Protein AF-A0AAU5ZWH0-F1 (afdb_monomer_lite)

Radius of gyration: 16.55 Å; chains: 1; bounding box: 36×22×44 Å

Structure (mmCIF, N/CA/C/O backbone):
data_AF-A0AAU5ZWH0-F1
#
_entry.id   AF-A0AAU5ZWH0-F1
#
loop_
_atom_site.group_PDB
_atom_site.id
_atom_site.type_symbol
_atom_site.label_atom_id
_atom_site.label_alt_id
_atom_site.label_comp_id
_atom_site.label_asym_id
_atom_site.label_entity_id
_atom_site.label_seq_id
_atom_site.pdbx_PDB_ins_code
_atom_site.Cartn_x
_atom_site.Cartn_y
_atom_site.Cartn_z
_atom_site.occupancy
_atom_site.B_iso_or_equiv
_atom_site.auth_seq_id
_atom_site.auth_comp_id
_atom_site.auth_asym_id
_atom_site.auth_atom_id
_atom_site.pdbx_PDB_model_num
ATOM 1 N N . MET A 1 1 ? 1.551 5.712 -6.817 1.00 91.25 1 MET A N 1
ATOM 2 C CA . MET A 1 1 ? 0.297 5.097 -6.330 1.00 91.25 1 MET A CA 1
ATOM 3 C C . MET A 1 1 ? -0.039 5.693 -4.978 1.00 91.25 1 MET A C 1
ATOM 5 O O . MET A 1 1 ? 0.886 5.979 -4.224 1.00 91.25 1 MET A O 1
ATOM 9 N N . THR A 1 2 ? -1.324 5.889 -4.689 1.00 92.62 2 THR A N 1
ATOM 10 C CA . THR A 1 2 ? -1.800 6.409 -3.400 1.00 92.62 2 THR A CA 1
ATOM 11 C C . THR A 1 2 ? -2.481 5.287 -2.637 1.00 92.62 2 THR A C 1
ATOM 13 O O . THR A 1 2 ? -3.364 4.631 -3.184 1.00 92.62 2 THR A O 1
ATOM 16 N N . PHE A 1 3 ? -2.087 5.086 -1.385 1.00 90.19 3 PHE A N 1
ATOM 17 C CA . PHE A 1 3 ? -2.676 4.095 -0.491 1.00 90.19 3 PHE A CA 1
ATOM 18 C C . PHE A 1 3 ? -3.322 4.795 0.698 1.00 90.19 3 PHE A C 1
ATOM 20 O O . PHE A 1 3 ? -2.763 5.747 1.241 1.00 90.19 3 PHE A O 1
ATOM 27 N N . ALA A 1 4 ? -4.491 4.312 1.108 1.00 93.25 4 ALA A N 1
ATOM 28 C CA . ALA A 1 4 ? -5.136 4.704 2.354 1.00 93.25 4 ALA A CA 1
ATOM 29 C C . ALA A 1 4 ? -4.887 3.632 3.420 1.00 93.25 4 ALA A C 1
ATOM 31 O O . ALA A 1 4 ? -4.774 2.449 3.100 1.00 93.25 4 ALA A O 1
ATOM 32 N N . PHE A 1 5 ? -4.812 4.042 4.681 1.00 92.75 5 PHE A N 1
ATOM 33 C CA . PHE A 1 5 ? -4.669 3.125 5.804 1.00 92.75 5 PHE A CA 1
ATOM 34 C C . PHE A 1 5 ? -5.506 3.572 6.998 1.00 92.75 5 PHE A C 1
ATOM 36 O O . PHE A 1 5 ? -5.817 4.755 7.179 1.00 92.75 5 PHE A O 1
ATOM 43 N N . GLU A 1 6 ? -5.813 2.604 7.850 1.00 96.38 6 GLU A N 1
ATOM 44 C CA . GLU A 1 6 ? -6.398 2.815 9.163 1.00 96.38 6 GLU A CA 1
ATOM 45 C C . GLU A 1 6 ? -5.601 2.027 10.198 1.00 96.38 6 GLU A C 1
ATOM 47 O O . GLU A 1 6 ? -5.167 0.906 9.940 1.00 96.38 6 GLU A O 1
ATOM 52 N N . VAL A 1 7 ? -5.428 2.612 11.378 1.00 95.44 7 VAL A N 1
ATOM 53 C CA . VAL A 1 7 ? -4.846 1.936 12.538 1.00 95.44 7 VAL A CA 1
ATOM 54 C C . VAL A 1 7 ? -5.964 1.721 13.539 1.00 95.44 7 VAL A C 1
ATOM 56 O O . VAL A 1 7 ? -6.633 2.676 13.946 1.00 95.44 7 VAL A O 1
ATOM 59 N N . TRP A 1 8 ? -6.167 0.472 13.936 1.00 93.94 8 TRP A N 1
ATOM 60 C CA . TRP A 1 8 ? -7.212 0.080 14.870 1.00 93.94 8 TRP A CA 1
ATOM 61 C C . TRP A 1 8 ? -6.600 -0.347 16.197 1.00 93.94 8 TRP A C 1
ATOM 63 O O . TRP A 1 8 ? -5.609 -1.070 16.238 1.00 93.94 8 TRP A O 1
ATOM 73 N N . ARG A 1 9 ? -7.197 0.127 17.291 1.00 91.69 9 ARG A N 1
ATOM 74 C CA . ARG A 1 9 ? -7.002 -0.464 18.611 1.00 91.69 9 ARG A CA 1
ATOM 75 C C . ARG A 1 9 ? -8.004 -1.603 18.746 1.00 91.69 9 ARG A C 1
ATOM 77 O O . ARG A 1 9 ? -9.201 -1.359 18.584 1.00 91.69 9 ARG A O 1
ATOM 84 N N . GLU A 1 10 ? -7.522 -2.788 19.097 1.00 92.69 10 GLU A N 1
ATOM 85 C CA . GLU A 1 10 ? -8.381 -3.930 19.406 1.00 92.69 10 GLU A CA 1
ATOM 86 C C . GLU A 1 10 ? -9.163 -3.749 20.712 1.00 92.69 10 GLU A C 1
ATOM 88 O O . GLU A 1 10 ? -8.862 -2.883 21.540 1.00 92.69 10 GLU A O 1
ATOM 93 N N . ALA A 1 11 ? -10.205 -4.559 20.884 1.00 91.00 11 ALA A N 1
ATOM 94 C CA . ALA A 1 11 ? -10.944 -4.587 22.136 1.00 91.00 11 ALA A CA 1
ATOM 95 C C . ALA A 1 11 ? -10.052 -5.138 23.266 1.00 91.00 11 ALA A C 1
ATOM 97 O O . ALA A 1 11 ? -9.468 -6.209 23.129 1.00 91.00 11 ALA A O 1
ATOM 98 N N . SER A 1 12 ? -9.948 -4.406 24.378 1.00 87.38 12 SER A N 1
ATOM 99 C CA . SER A 1 12 ? -9.226 -4.829 25.590 1.00 87.38 12 SER A CA 1
ATOM 100 C C . SER A 1 12 ? -9.819 -4.144 26.815 1.00 87.38 12 SER A C 1
ATOM 102 O O . SER A 1 12 ? -10.253 -2.991 26.728 1.00 87.38 12 SER A O 1
ATOM 104 N N . ASP A 1 13 ? -9.836 -4.845 27.951 1.00 84.69 13 ASP A N 1
ATOM 105 C CA . ASP A 1 13 ? -10.247 -4.322 29.265 1.00 84.69 13 ASP A CA 1
ATOM 106 C C . ASP A 1 13 ? -11.616 -3.617 29.246 1.00 84.69 13 ASP A C 1
ATOM 108 O O . ASP A 1 13 ? -11.776 -2.486 29.708 1.00 84.69 13 ASP A O 1
ATOM 112 N N . GLY A 1 14 ? -12.609 -4.266 28.626 1.00 87.25 14 GLY A N 1
ATOM 113 C CA . GLY A 1 14 ? -13.981 -3.754 28.515 1.00 87.25 14 GLY A CA 1
ATOM 114 C C . GLY A 1 14 ? -14.155 -2.566 27.562 1.00 87.25 14 GLY A C 1
ATOM 115 O O . GLY A 1 14 ? -15.254 -2.024 27.451 1.00 87.25 14 GLY A O 1
ATOM 116 N N . ARG A 1 15 ? -13.100 -2.145 26.852 1.00 85.31 15 ARG A N 1
ATOM 117 C CA . ARG A 1 15 ? -13.172 -1.064 25.862 1.00 85.31 15 ARG A CA 1
ATOM 118 C C . ARG A 1 15 ? -13.400 -1.639 24.464 1.00 85.31 15 ARG A C 1
ATOM 120 O O . ARG A 1 15 ? -12.695 -2.573 24.079 1.00 85.31 15 ARG A O 1
ATOM 127 N N . PRO A 1 16 ? -14.335 -1.074 23.679 1.00 90.06 16 PRO A N 1
ATOM 128 C CA . PRO A 1 16 ? -14.609 -1.561 22.335 1.00 90.06 16 PRO A CA 1
ATOM 129 C C . PRO A 1 16 ? -13.454 -1.248 21.379 1.00 90.06 16 PRO A C 1
ATOM 131 O O . PRO A 1 16 ? -12.722 -0.266 21.556 1.00 90.06 16 PRO A O 1
ATOM 134 N N . ARG A 1 17 ? -13.342 -2.058 20.320 1.00 93.00 17 ARG A N 1
ATOM 135 C CA . ARG A 1 17 ? -12.454 -1.792 19.184 1.00 93.00 17 ARG A CA 1
ATOM 136 C C . ARG A 1 17 ? -12.741 -0.400 18.622 1.00 93.00 17 ARG A C 1
ATOM 138 O O . ARG A 1 17 ? -13.891 -0.046 18.361 1.00 93.00 17 ARG A O 1
ATOM 145 N N . ARG A 1 18 ? -11.693 0.398 18.416 1.00 93.56 18 ARG A N 1
ATOM 146 C CA . ARG A 1 18 ? -11.821 1.781 17.934 1.00 93.56 18 ARG A CA 1
ATOM 147 C C . ARG A 1 18 ? -10.691 2.129 16.976 1.00 93.56 18 ARG A C 1
ATOM 149 O O . ARG A 1 18 ? -9.533 1.805 17.226 1.00 93.56 18 ARG A O 1
ATOM 156 N N . ARG A 1 19 ? -11.017 2.861 15.909 1.00 95.50 19 ARG A N 1
ATOM 157 C CA . ARG A 1 19 ? -10.020 3.437 15.002 1.00 95.50 19 ARG A CA 1
ATOM 158 C C . ARG A 1 19 ? -9.189 4.482 15.747 1.00 95.50 19 ARG A C 1
ATOM 160 O O . ARG A 1 19 ? -9.729 5.482 16.221 1.00 95.50 19 ARG A O 1
ATOM 167 N N . ALA A 1 20 ? -7.891 4.226 15.858 1.00 94.69 20 ALA A N 1
ATOM 168 C CA . ALA A 1 20 ? -6.921 5.096 16.510 1.00 94.69 20 ALA A CA 1
ATOM 169 C C . ALA A 1 20 ? -6.393 6.171 15.551 1.00 94.69 20 ALA A C 1
ATOM 171 O O . ALA A 1 20 ? -6.198 7.311 15.962 1.00 94.69 20 ALA A O 1
ATOM 172 N N . ALA A 1 21 ? -6.207 5.824 14.275 1.00 95.50 21 ALA A N 1
ATOM 173 C CA . ALA A 1 21 ? -5.762 6.755 13.243 1.00 95.50 21 ALA A CA 1
ATOM 174 C C . ALA A 1 21 ? -6.267 6.350 11.852 1.00 95.50 21 ALA A C 1
ATOM 176 O O . ALA A 1 21 ? -6.643 5.201 11.612 1.00 95.50 21 ALA A O 1
ATOM 177 N N . ARG A 1 22 ? -6.253 7.309 10.928 1.00 96.00 22 ARG A N 1
ATOM 178 C CA . ARG A 1 22 ? -6.496 7.130 9.493 1.00 96.00 22 ARG A CA 1
ATOM 179 C C . ARG A 1 22 ? -5.551 8.053 8.737 1.00 96.00 22 ARG A C 1
ATOM 181 O O . ARG A 1 22 ? -5.330 9.178 9.179 1.00 96.00 22 ARG A O 1
ATOM 188 N N . GLY A 1 23 ? -5.069 7.614 7.583 1.00 95.88 23 GLY A N 1
ATOM 189 C CA . GLY A 1 23 ? -4.263 8.458 6.714 1.00 95.88 23 GLY A CA 1
ATOM 190 C C . GLY A 1 23 ? -4.146 7.916 5.300 1.00 95.88 23 GLY A C 1
ATOM 191 O O . GLY A 1 23 ? -4.763 6.913 4.936 1.00 95.88 23 GLY A O 1
ATOM 192 N N . SER A 1 24 ? -3.341 8.606 4.503 1.00 97.06 24 SER A N 1
ATOM 193 C CA . SER A 1 24 ? -2.947 8.169 3.172 1.00 97.06 24 SER A CA 1
ATOM 194 C C . SER A 1 24 ? -1.497 8.528 2.909 1.00 97.06 24 SER A C 1
ATOM 196 O O . SER A 1 24 ? -1.006 9.528 3.430 1.00 97.06 24 SER A O 1
ATOM 198 N N . TYR A 1 25 ? -0.834 7.747 2.068 1.00 95.75 25 TYR A N 1
ATOM 199 C CA . TYR A 1 25 ? 0.519 8.030 1.612 1.00 95.75 25 TYR A CA 1
ATOM 200 C C . TYR A 1 25 ? 0.643 7.776 0.113 1.00 95.75 25 TYR A C 1
ATOM 202 O O . TYR A 1 25 ? -0.101 6.985 -0.475 1.00 95.75 25 TYR A O 1
ATOM 210 N N . VAL A 1 26 ? 1.594 8.469 -0.506 1.00 95.31 26 VAL A N 1
ATOM 211 C CA . VAL A 1 26 ? 1.954 8.286 -1.912 1.00 95.31 26 VAL A CA 1
ATOM 212 C C . VAL A 1 26 ? 3.287 7.561 -1.971 1.00 95.31 26 VAL A C 1
ATOM 214 O O . VAL A 1 26 ? 4.221 7.913 -1.258 1.00 95.31 26 VAL A O 1
ATOM 217 N N . THR A 1 27 ? 3.377 6.556 -2.836 1.00 93.75 27 THR A N 1
ATOM 218 C CA . THR A 1 27 ? 4.623 5.839 -3.116 1.00 93.75 27 THR A CA 1
ATOM 219 C C . THR A 1 27 ? 4.899 5.766 -4.615 1.00 93.75 27 THR A C 1
ATOM 221 O O . THR A 1 27 ? 3.981 5.702 -5.450 1.00 93.75 27 THR A O 1
ATOM 224 N N . VAL A 1 28 ? 6.185 5.780 -4.951 1.00 93.62 28 VAL A N 1
ATOM 225 C CA . VAL A 1 28 ? 6.721 5.632 -6.304 1.00 93.62 28 VAL A CA 1
ATOM 226 C C . VAL A 1 28 ? 7.476 4.313 -6.403 1.00 93.62 28 VAL A C 1
ATOM 228 O O . VAL A 1 28 ? 8.072 3.854 -5.433 1.00 93.62 28 VAL A O 1
ATOM 231 N N . HIS A 1 29 ? 7.438 3.694 -7.579 1.00 93.88 29 HIS A N 1
ATOM 232 C CA . HIS A 1 29 ? 8.218 2.495 -7.843 1.00 93.88 29 HIS A CA 1
ATOM 233 C C . HIS A 1 29 ? 9.606 2.904 -8.331 1.00 93.88 29 HIS A C 1
ATOM 235 O O . HIS A 1 29 ? 9.729 3.633 -9.316 1.00 93.88 29 HIS A O 1
ATOM 241 N N . VAL A 1 30 ? 10.630 2.436 -7.625 1.00 94.81 30 VAL A N 1
ATOM 242 C CA . VAL A 1 30 ? 12.042 2.630 -7.961 1.00 94.81 30 VAL A CA 1
ATOM 243 C C . VA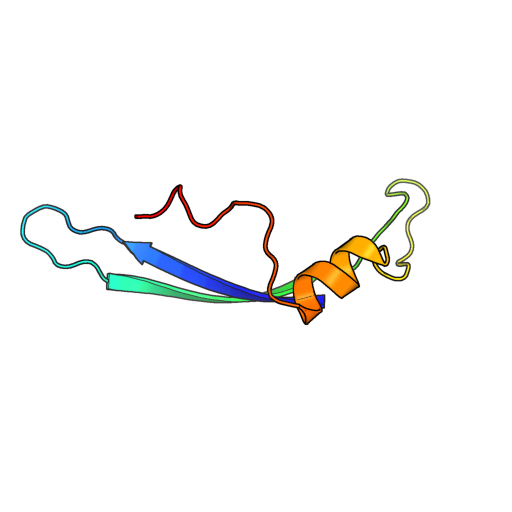L A 1 30 ? 12.623 1.231 -8.180 1.00 94.81 30 VAL A C 1
ATOM 245 O O . VAL A 1 30 ? 12.788 0.506 -7.197 1.00 94.81 30 VAL A O 1
ATOM 248 N N . PRO A 1 31 ? 12.836 0.806 -9.440 1.00 91.38 31 PRO A N 1
ATOM 249 C CA . PRO A 1 31 ? 13.264 -0.561 -9.750 1.00 91.38 31 PRO A CA 1
ATOM 250 C C . PRO A 1 31 ? 14.703 -0.836 -9.304 1.00 91.38 31 PRO A C 1
ATOM 252 O O . PRO A 1 31 ? 15.014 -1.953 -8.904 1.00 91.38 31 PRO A O 1
ATOM 255 N N . ASP A 1 32 ? 15.553 0.188 -9.347 1.00 92.25 32 ASP A N 1
ATOM 256 C CA . ASP A 1 32 ? 16.929 0.155 -8.874 1.00 92.25 32 ASP A CA 1
ATOM 257 C C . ASP A 1 32 ? 17.144 1.339 -7.928 1.00 92.25 32 ASP A C 1
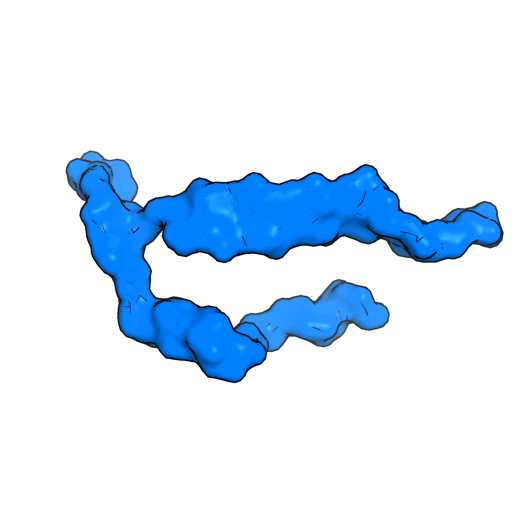ATOM 259 O O . ASP A 1 32 ? 17.029 2.502 -8.318 1.00 92.25 32 ASP A O 1
ATOM 263 N N . LYS A 1 33 ? 17.407 1.033 -6.657 1.00 86.06 33 LYS A N 1
ATOM 264 C CA . LYS A 1 33 ? 17.602 2.049 -5.618 1.00 86.06 33 LYS A CA 1
ATOM 265 C C . LYS A 1 33 ? 18.933 2.780 -5.757 1.00 86.06 33 LYS A C 1
ATOM 267 O O . LYS A 1 33 ? 19.001 3.936 -5.351 1.00 86.06 33 LYS A O 1
ATOM 272 N N . GLU A 1 34 ? 19.942 2.123 -6.320 1.00 89.06 34 GLU A N 1
ATOM 273 C CA . GLU A 1 34 ? 21.293 2.666 -6.457 1.00 89.06 34 GLU A CA 1
ATOM 274 C C . GLU A 1 34 ? 21.382 3.588 -7.678 1.00 89.06 34 GLU A C 1
ATOM 276 O O . GLU A 1 34 ? 21.946 4.677 -7.594 1.00 89.06 34 GLU A O 1
ATOM 281 N N . ALA A 1 35 ? 20.758 3.203 -8.799 1.00 85.38 35 ALA A N 1
ATOM 282 C CA . ALA A 1 35 ? 20.646 4.069 -9.978 1.00 85.38 35 ALA A CA 1
ATOM 283 C C . ALA A 1 35 ? 19.639 5.219 -9.782 1.00 85.38 35 ALA A C 1
ATOM 285 O O . ALA A 1 35 ? 19.741 6.266 -10.428 1.00 85.38 35 ALA A O 1
ATOM 286 N N . GLY A 1 36 ? 18.667 5.032 -8.886 1.00 85.94 36 GLY A N 1
ATOM 287 C CA . GLY A 1 36 ? 17.598 5.987 -8.636 1.00 85.94 36 GLY A CA 1
ATOM 288 C C . GLY A 1 36 ? 16.618 6.113 -9.808 1.00 85.94 36 GLY A C 1
ATOM 289 O O . GLY A 1 36 ? 16.634 5.360 -10.778 1.00 85.94 36 GLY A O 1
ATOM 290 N N . GLY A 1 37 ? 15.721 7.093 -9.699 1.00 89.50 37 GLY A N 1
ATOM 291 C CA . GLY A 1 37 ? 14.686 7.345 -10.701 1.00 89.50 37 GLY A CA 1
ATOM 292 C C . GLY A 1 37 ? 13.437 6.475 -10.530 1.00 89.50 37 GLY A C 1
ATOM 293 O O . GLY A 1 37 ? 13.478 5.306 -10.150 1.00 89.50 37 GLY A O 1
ATOM 294 N N . SER A 1 38 ? 12.277 7.076 -10.790 1.00 93.25 38 SER A N 1
ATOM 295 C CA . SER A 1 38 ? 10.994 6.377 -10.717 1.00 93.25 38 SER A CA 1
ATOM 296 C C . SER A 1 38 ? 10.622 5.759 -12.061 1.00 93.25 38 SER A C 1
ATOM 298 O O . SER A 1 38 ? 10.785 6.399 -13.099 1.00 93.25 38 SER A O 1
ATOM 300 N N . ALA A 1 39 ? 10.010 4.582 -12.032 1.00 94.62 39 ALA A N 1
ATOM 301 C CA . ALA A 1 39 ? 9.452 3.920 -13.206 1.00 94.62 39 ALA A CA 1
ATOM 302 C C . ALA A 1 39 ? 7.978 3.543 -12.972 1.00 94.62 39 ALA A C 1
ATOM 304 O O . ALA A 1 39 ? 7.507 3.553 -11.828 1.00 94.62 39 ALA A O 1
ATOM 305 N N . PRO A 1 40 ? 7.222 3.180 -14.025 1.00 94.06 40 PRO A N 1
ATOM 306 C CA . PRO A 1 40 ? 5.899 2.600 -13.850 1.00 94.06 40 PRO A CA 1
ATOM 307 C C . PRO A 1 40 ? 5.936 1.381 -12.921 1.00 94.06 40 PRO A C 1
ATOM 309 O O . PRO A 1 40 ? 6.889 0.602 -12.925 1.00 94.06 40 PRO A O 1
ATOM 312 N N . TRP A 1 41 ? 4.870 1.196 -12.144 1.00 94.31 41 TRP A N 1
ATOM 313 C CA . TRP A 1 41 ? 4.693 -0.017 -11.351 1.00 94.31 41 TRP A CA 1
ATOM 314 C C . TRP A 1 41 ? 4.551 -1.240 -12.270 1.00 94.31 41 TRP A C 1
ATOM 316 O O . TRP A 1 41 ? 3.895 -1.130 -13.320 1.00 94.31 41 TRP A O 1
ATOM 326 N N . PRO A 1 42 ? 5.083 -2.413 -11.875 1.00 94.12 42 PRO A N 1
ATOM 327 C CA . PRO A 1 42 ? 4.910 -3.631 -12.654 1.00 94.12 42 PRO A CA 1
ATOM 328 C C . PRO A 1 4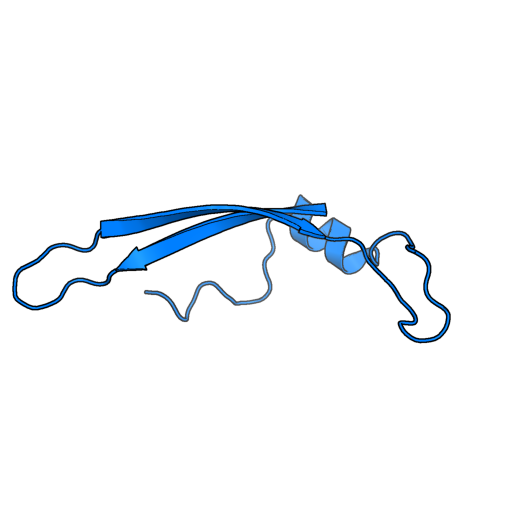2 ? 3.427 -3.911 -12.924 1.00 94.12 42 PRO A C 1
ATOM 330 O O . PRO A 1 42 ? 2.567 -3.644 -12.081 1.00 94.12 42 PRO A O 1
ATOM 333 N N . ALA A 1 43 ? 3.118 -4.433 -14.115 1.00 93.06 43 ALA A N 1
ATOM 334 C CA . ALA A 1 43 ? 1.737 -4.638 -14.557 1.00 93.06 43 ALA A CA 1
ATOM 335 C C . ALA A 1 43 ? 0.926 -5.494 -13.573 1.00 93.06 43 ALA A C 1
ATOM 337 O O . ALA A 1 43 ? -0.189 -5.113 -13.245 1.00 93.06 43 ALA A O 1
ATOM 338 N N . ALA A 1 44 ? 1.524 -6.553 -13.016 1.00 90.75 44 ALA A N 1
ATOM 339 C CA . ALA A 1 44 ? 0.879 -7.420 -12.030 1.00 90.75 44 ALA A CA 1
ATOM 340 C C . ALA A 1 44 ? 0.330 -6.648 -10.814 1.00 90.75 44 ALA A C 1
ATOM 342 O O . ALA A 1 44 ? -0.804 -6.872 -10.407 1.00 90.75 44 ALA A O 1
ATOM 343 N N . TRP A 1 45 ? 1.088 -5.681 -10.283 1.00 90.06 45 TRP A N 1
ATOM 344 C CA . TRP A 1 45 ? 0.633 -4.844 -9.167 1.00 90.06 45 TRP A CA 1
ATOM 345 C C . TRP A 1 45 ? -0.507 -3.912 -9.571 1.00 90.06 45 TRP A C 1
ATOM 347 O O . TRP A 1 45 ? -1.448 -3.718 -8.807 1.00 90.06 45 TRP A O 1
ATOM 357 N N . ARG A 1 46 ? -0.438 -3.336 -10.777 1.00 90.31 46 ARG A N 1
ATOM 358 C CA . ARG A 1 46 ? -1.507 -2.475 -11.303 1.00 90.31 46 ARG A CA 1
ATOM 359 C C . ARG A 1 46 ? -2.805 -3.260 -11.498 1.00 90.31 46 ARG A C 1
ATOM 361 O O . ARG A 1 46 ? -3.853 -2.766 -11.101 1.00 90.31 46 ARG A O 1
ATOM 368 N N . THR A 1 47 ? -2.719 -4.465 -12.056 1.00 91.06 47 THR A N 1
ATOM 369 C CA . THR A 1 47 ? -3.856 -5.369 -12.268 1.00 91.06 47 THR A CA 1
ATOM 370 C C . THR A 1 47 ? -4.465 -5.817 -10.942 1.00 91.06 47 THR A C 1
ATOM 372 O O . THR A 1 47 ? -5.646 -5.580 -10.720 1.00 91.06 47 THR A O 1
ATOM 375 N N . ALA A 1 48 ? -3.659 -6.339 -10.011 1.00 88.06 48 ALA A N 1
ATOM 376 C CA . ALA A 1 48 ? -4.138 -6.792 -8.702 1.00 88.06 48 ALA A CA 1
ATOM 377 C C . ALA A 1 48 ? -4.883 -5.687 -7.927 1.00 88.06 48 ALA A C 1
ATOM 379 O O . ALA A 1 48 ? -5.950 -5.919 -7.360 1.00 88.06 48 ALA A O 1
ATOM 380 N N . LEU A 1 49 ? -4.352 -4.457 -7.947 1.00 86.25 49 LEU A N 1
ATOM 381 C CA . LEU A 1 49 ? -4.983 -3.310 -7.289 1.00 86.25 49 LEU A CA 1
ATOM 382 C C . LEU A 1 49 ? -6.258 -2.835 -7.996 1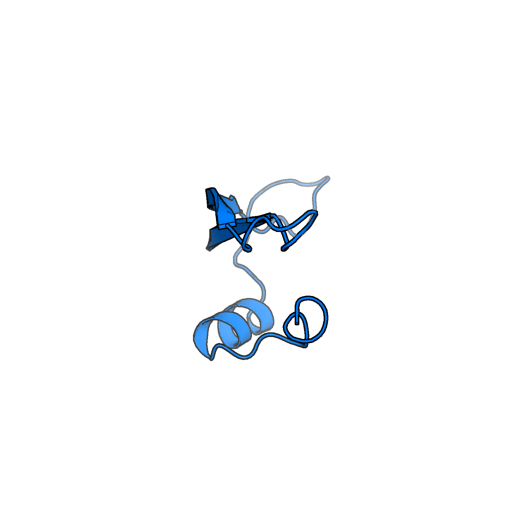.00 86.25 49 LEU A C 1
ATOM 384 O O . LEU A 1 49 ? -7.172 -2.372 -7.320 1.00 86.25 49 LEU A O 1
ATOM 388 N N . ALA A 1 50 ? -6.322 -2.927 -9.326 1.00 86.62 50 ALA A N 1
ATOM 389 C CA . ALA A 1 50 ? -7.513 -2.563 -10.091 1.00 86.62 50 ALA A CA 1
ATOM 390 C C . ALA A 1 50 ? -8.652 -3.576 -9.903 1.00 86.62 50 ALA A C 1
ATOM 392 O O . ALA A 1 50 ? -9.815 -3.190 -9.839 1.00 86.62 50 ALA A O 1
ATOM 393 N N . GLU A 1 51 ? -8.314 -4.858 -9.787 1.00 87.88 51 GLU A N 1
ATOM 394 C CA . GLU A 1 51 ? -9.279 -5.952 -9.650 1.00 87.88 51 GLU A CA 1
ATOM 395 C C . GLU A 1 51 ? -9.712 -6.187 -8.194 1.00 87.88 51 GLU A C 1
ATOM 397 O O . GLU A 1 51 ? -10.612 -6.982 -7.937 1.00 87.88 51 GLU A O 1
ATOM 402 N N . GLY A 1 52 ? -9.085 -5.506 -7.224 1.00 76.25 52 GLY A N 1
ATOM 403 C CA . GLY A 1 52 ? -9.342 -5.729 -5.797 1.00 76.25 52 GLY A CA 1
ATOM 404 C C . GLY A 1 52 ? -8.908 -7.120 -5.318 1.00 76.25 52 GLY A C 1
ATOM 405 O O . GLY A 1 52 ? -9.321 -7.564 -4.246 1.00 76.25 52 GLY A O 1
ATOM 406 N N . VAL A 1 53 ? -8.078 -7.810 -6.106 1.00 65.25 53 VAL A N 1
ATOM 407 C CA . VAL A 1 53 ? -7.512 -9.120 -5.785 1.00 65.25 53 VAL A CA 1
ATOM 408 C C . VAL A 1 53 ? -6.232 -8.878 -4.999 1.00 65.25 53 VAL A C 1
ATOM 410 O O . VAL A 1 53 ? -5.141 -8.735 -5.547 1.00 65.25 53 VAL A O 1
ATOM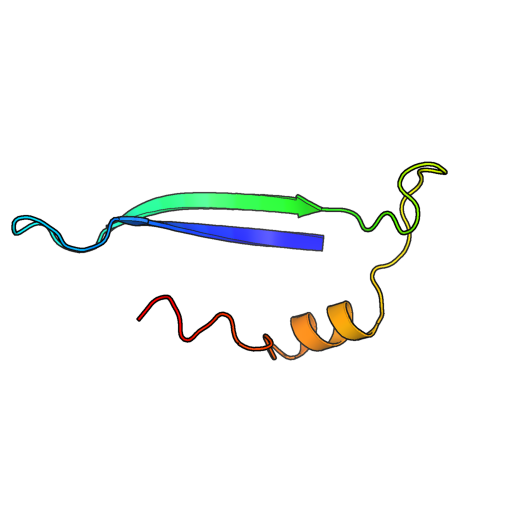 413 N N . TYR A 1 54 ? -6.372 -8.780 -3.682 1.00 60.88 54 TYR A N 1
ATOM 414 C CA . TYR A 1 54 ? -5.230 -8.720 -2.780 1.00 60.88 54 TYR A CA 1
ATOM 415 C C . TYR A 1 54 ? -4.761 -10.154 -2.511 1.00 60.88 54 TYR A C 1
ATOM 417 O O . TYR A 1 54 ? -5.535 -10.908 -1.919 1.00 60.88 54 TYR A O 1
ATOM 425 N N . PRO A 1 55 ? -3.539 -10.565 -2.900 1.00 49.78 55 PRO A N 1
ATOM 426 C CA . PRO A 1 55 ? -2.969 -11.812 -2.404 1.00 49.78 55 PRO A CA 1
ATOM 427 C C . PRO A 1 55 ? -2.847 -11.723 -0.873 1.00 49.78 55 PRO A C 1
ATOM 429 O O . PRO A 1 55 ? -1.968 -11.062 -0.331 1.00 49.78 55 PRO A O 1
ATOM 432 N N . GLU A 1 56 ? -3.838 -12.303 -0.201 1.00 51.47 56 GLU A N 1
ATOM 433 C CA . GLU A 1 56 ? -3.866 -12.818 1.172 1.00 51.47 56 GLU A CA 1
ATOM 434 C C . GLU A 1 56 ? -3.168 -11.952 2.239 1.00 51.47 56 GLU A C 1
ATOM 436 O O . GLU A 1 56 ? -2.222 -12.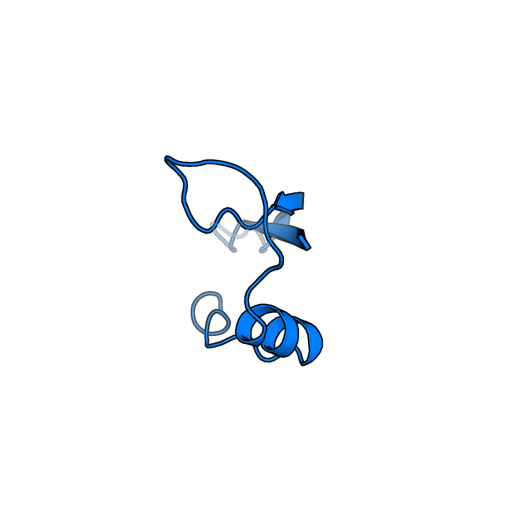363 2.902 1.00 51.47 56 GLU A O 1
ATOM 441 N N . VAL A 1 57 ? -3.686 -10.737 2.456 1.00 53.06 57 VAL A N 1
ATOM 442 C CA . VAL A 1 57 ? -3.457 -9.952 3.695 1.00 53.06 57 VAL A CA 1
ATOM 443 C C . VAL A 1 57 ? -4.685 -10.005 4.624 1.00 53.06 57 VAL A C 1
ATOM 445 O O . VAL A 1 57 ? -4.615 -9.636 5.794 1.00 53.06 57 VAL A O 1
ATOM 448 N N . VAL A 1 58 ? -5.823 -10.495 4.124 1.00 43.59 58 VAL A N 1
ATOM 449 C CA . VAL A 1 58 ? -7.138 -10.332 4.767 1.00 43.59 58 VAL A CA 1
ATOM 450 C C . VAL A 1 58 ? -7.379 -11.304 5.934 1.00 43.59 58 VAL A C 1
ATOM 452 O O . VAL A 1 58 ? -8.229 -11.021 6.773 1.00 43.59 58 VAL A O 1
ATOM 455 N N . ASP A 1 59 ? -6.590 -12.373 6.076 1.00 38.62 59 ASP A N 1
ATOM 456 C CA . ASP A 1 59 ? -6.845 -13.419 7.085 1.00 38.62 59 ASP A CA 1
ATOM 457 C C . ASP A 1 59 ? -6.029 -13.293 8.386 1.00 38.62 59 ASP A C 1
ATOM 459 O O . ASP A 1 59 ? -6.123 -14.135 9.272 1.00 38.62 59 ASP A O 1
ATOM 463 N N . ARG A 1 60 ? -5.240 -12.220 8.553 1.00 43.69 60 ARG A N 1
ATOM 464 C CA . ARG A 1 60 ? -4.446 -11.982 9.781 1.00 43.69 60 ARG A CA 1
ATOM 465 C C . ARG A 1 60 ? -5.008 -10.926 10.734 1.00 43.69 60 ARG A C 1
ATOM 467 O O . ARG A 1 60 ? -4.359 -10.618 11.729 1.00 43.69 60 ARG A O 1
ATOM 474 N N . LEU A 1 61 ? -6.166 -10.342 10.424 1.00 48.00 61 LEU A N 1
ATOM 475 C CA . LEU A 1 61 ? -6.755 -9.222 11.180 1.00 48.00 61 LEU A CA 1
ATOM 476 C C . LEU A 1 61 ? -8.224 -9.453 11.588 1.00 48.00 61 LEU A C 1
ATOM 478 O O . LEU A 1 61 ? -8.920 -8.485 11.920 1.00 48.00 61 LEU A O 1
ATOM 482 N N . ARG A 1 62 ? -8.696 -10.704 11.540 1.00 39.31 62 ARG A N 1
ATOM 483 C CA . ARG A 1 62 ? -9.988 -11.124 12.100 1.00 39.31 62 ARG A CA 1
ATOM 484 C C . ARG A 1 62 ? -9.797 -11.840 13.425 1.00 39.31 62 ARG A C 1
ATOM 486 O O . ARG A 1 62 ? -8.837 -12.632 13.516 1.00 39.31 62 ARG A O 1
#

Foldseek 3Di:
DKDKDWDWDPDDDNDHIDTPDIDMDDDFDFPDPVVDDGDDDPPVVVVCVVVVPDPDPPPPPD

Sequence (62 aa):
MTFAFEVWREASDGRPRRRAARGSYVTVHVPDKEAGGSAPWPAAWRTALAEGVYPEVVDRLR

Secondary structure (DSSP, 8-state):
-EEEEEEEEPPBTTBPPEEEEEEEEE--B-S-TTT---BPPPHHHHHHHHHT--SS-GGG--

pLDDT: mean 84.65, std 16.23, range [38.62, 97.06]